Protein AF-X1GS16-F1 (afdb_monomer)

Structure (mmCIF, N/CA/C/O backbone):
data_AF-X1GS16-F1
#
_entry.id   AF-X1GS16-F1
#
loop_
_atom_site.group_PDB
_atom_site.id
_atom_site.type_symbol
_atom_site.label_atom_id
_atom_site.label_alt_id
_atom_site.label_comp_id
_atom_site.label_asym_id
_atom_site.label_entity_id
_atom_site.label_seq_id
_atom_site.pdbx_PDB_ins_code
_atom_site.Cartn_x
_atom_site.Cartn_y
_atom_site.Cartn_z
_atom_site.occupancy
_atom_site.B_iso_or_equiv
_atom_site.auth_seq_id
_atom_site.auth_comp_id
_atom_site.auth_asym_id
_atom_site.auth_atom_id
_atom_site.pdbx_PDB_model_num
ATOM 1 N N . PHE A 1 1 ? -2.258 -7.259 8.624 1.00 50.03 1 PHE A N 1
ATOM 2 C CA . PHE A 1 1 ? -2.148 -7.202 7.157 1.00 50.03 1 PHE A CA 1
ATOM 3 C C . PHE A 1 1 ? -3.309 -7.987 6.543 1.00 50.03 1 PHE A C 1
ATOM 5 O O . PHE A 1 1 ? -3.407 -9.173 6.834 1.00 50.03 1 PHE A O 1
ATOM 12 N N . THR A 1 2 ? -4.233 -7.379 5.788 1.00 57.84 2 THR A N 1
ATOM 13 C CA . THR A 1 2 ? -5.256 -8.174 5.073 1.00 57.84 2 THR A CA 1
ATOM 14 C C . THR A 1 2 ? -4.589 -8.816 3.864 1.00 57.84 2 THR A C 1
ATOM 16 O O . THR A 1 2 ? -3.883 -8.120 3.150 1.00 57.84 2 THR A O 1
ATOM 19 N N . ALA A 1 3 ? -4.787 -10.111 3.606 1.00 60.16 3 ALA A N 1
ATOM 20 C CA . ALA A 1 3 ? -4.149 -10.811 2.478 1.00 60.16 3 ALA A CA 1
ATOM 21 C C . ALA A 1 3 ? -4.221 -10.022 1.145 1.00 60.16 3 ALA A C 1
ATOM 23 O O . ALA A 1 3 ? -3.241 -9.952 0.404 1.00 60.16 3 ALA A O 1
ATOM 24 N N . ALA A 1 4 ? -5.332 -9.311 0.928 1.00 60.69 4 ALA A N 1
ATOM 25 C CA . ALA A 1 4 ? -5.579 -8.459 -0.230 1.00 60.69 4 ALA A CA 1
ATOM 26 C C . ALA A 1 4 ? -4.519 -7.364 -0.479 1.00 60.69 4 ALA A C 1
ATOM 28 O O . ALA A 1 4 ? -4.129 -7.160 -1.625 1.00 60.69 4 ALA A O 1
ATOM 29 N N . GLY A 1 5 ? -4.012 -6.675 0.552 1.00 66.38 5 GLY A N 1
ATOM 30 C CA . GLY A 1 5 ? -3.036 -5.593 0.345 1.00 66.38 5 GLY A CA 1
ATOM 31 C C . GLY A 1 5 ? -1.671 -6.090 -0.151 1.00 66.38 5 GLY A C 1
ATOM 32 O O . GLY A 1 5 ? -0.914 -5.345 -0.765 1.00 66.38 5 GLY A O 1
ATOM 33 N N . PHE A 1 6 ? -1.322 -7.349 0.138 1.00 72.00 6 PHE A N 1
ATOM 34 C CA . PHE A 1 6 ? 0.033 -7.910 -0.055 1.00 72.00 6 PHE A CA 1
ATOM 35 C C . PHE A 1 6 ? 0.071 -8.457 -1.446 1.00 72.00 6 PHE A C 1
ATOM 37 O O . PHE A 1 6 ? 1.002 -8.181 -2.188 1.00 72.00 6 PHE A O 1
ATOM 44 N N . GLU A 1 7 ? -0.999 -9.155 -1.815 1.00 77.00 7 GLU A N 1
ATOM 45 C CA . GLU A 1 7 ? -1.281 -9.480 -3.196 1.00 77.00 7 GLU A CA 1
ATOM 46 C C . GLU A 1 7 ? -1.270 -8.226 -4.070 1.00 77.00 7 GLU A C 1
ATOM 48 O O . GLU A 1 7 ? -0.661 -8.255 -5.136 1.00 77.00 7 GLU A O 1
ATOM 53 N N . GLU A 1 8 ? -1.871 -7.116 -3.632 1.00 78.56 8 GLU A N 1
ATOM 54 C CA . GLU A 1 8 ? -1.856 -5.884 -4.423 1.00 78.56 8 GLU A CA 1
ATOM 55 C C . GLU A 1 8 ? -0.456 -5.263 -4.519 1.00 78.56 8 GLU A C 1
ATOM 57 O O . GLU A 1 8 ? 0.011 -4.987 -5.625 1.00 78.56 8 GLU A O 1
ATOM 62 N N . GLY A 1 9 ? 0.280 -5.157 -3.409 1.00 77.88 9 GLY A N 1
ATOM 63 C CA . GLY A 1 9 ? 1.679 -4.719 -3.430 1.00 77.88 9 GLY A CA 1
ATOM 64 C C . GLY A 1 9 ? 2.569 -5.595 -4.320 1.00 77.88 9 GLY A C 1
ATOM 65 O O . GLY A 1 9 ? 3.370 -5.088 -5.108 1.00 77.88 9 GLY A O 1
ATOM 66 N N . LEU A 1 10 ? 2.379 -6.916 -4.282 1.00 83.12 10 LEU A N 1
ATOM 67 C CA . LEU A 1 10 ? 3.125 -7.877 -5.092 1.00 83.12 10 LEU A CA 1
ATOM 68 C C . LEU A 1 10 ? 2.764 -7.775 -6.582 1.00 83.12 10 LEU A C 1
ATOM 70 O O . LEU A 1 10 ? 3.645 -7.887 -7.443 1.00 83.12 10 LEU A O 1
ATOM 74 N N . LYS A 1 11 ? 1.495 -7.501 -6.913 1.00 85.38 11 LYS A N 1
ATOM 75 C CA . LYS A 1 11 ? 1.067 -7.188 -8.286 1.00 85.38 11 LYS A CA 1
ATOM 76 C C . LYS A 1 11 ? 1.710 -5.896 -8.781 1.00 85.38 11 LYS A C 1
ATOM 78 O O . LYS A 1 11 ? 2.234 -5.888 -9.896 1.00 85.38 11 LYS A O 1
ATOM 83 N N . VAL A 1 12 ? 1.697 -4.824 -7.983 1.00 82.06 12 VAL A N 1
ATOM 84 C CA . VAL A 1 12 ? 2.316 -3.536 -8.346 1.00 82.06 12 VAL A CA 1
ATOM 85 C C . VAL A 1 12 ? 3.817 -3.713 -8.575 1.00 82.06 12 VAL A C 1
ATOM 87 O O . VAL A 1 12 ? 4.314 -3.328 -9.634 1.00 82.06 12 VAL A O 1
ATOM 90 N N . PHE A 1 13 ? 4.517 -4.400 -7.668 1.00 83.19 13 PHE A N 1
ATOM 91 C CA . PHE A 1 13 ? 5.930 -4.756 -7.828 1.00 83.19 13 PHE A CA 1
ATOM 92 C C . PHE A 1 13 ? 6.200 -5.528 -9.122 1.00 83.19 13 PHE A C 1
ATOM 94 O O . PHE A 1 13 ? 7.071 -5.156 -9.910 1.00 83.19 13 PHE A O 1
ATOM 101 N N . THR A 1 14 ? 5.433 -6.592 -9.370 1.00 86.56 14 THR A N 1
ATOM 102 C CA . THR A 1 14 ? 5.606 -7.437 -10.559 1.00 86.56 14 THR A CA 1
ATOM 103 C C . THR A 1 14 ? 5.416 -6.627 -11.842 1.00 86.56 14 THR A C 1
ATOM 105 O O . THR A 1 14 ? 6.160 -6.814 -12.805 1.00 86.56 14 THR A O 1
ATOM 108 N N . ARG A 1 15 ? 4.460 -5.687 -11.853 1.00 86.06 15 ARG A N 1
ATOM 109 C CA . ARG A 1 15 ? 4.217 -4.782 -12.986 1.00 86.06 15 ARG A CA 1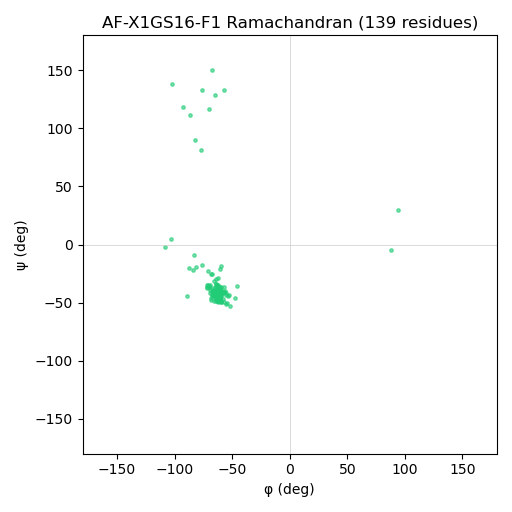
ATOM 110 C C . ARG A 1 15 ? 5.363 -3.790 -13.189 1.00 86.06 15 ARG A C 1
ATOM 112 O O . ARG A 1 15 ? 5.848 -3.688 -14.310 1.00 86.06 15 ARG A O 1
ATOM 119 N N . ILE A 1 16 ? 5.829 -3.122 -12.130 1.00 81.75 16 ILE A N 1
ATOM 120 C CA . ILE A 1 16 ? 6.992 -2.213 -12.172 1.00 81.75 16 ILE A CA 1
ATOM 121 C C . ILE A 1 16 ? 8.215 -2.934 -12.747 1.00 81.75 16 ILE A C 1
ATOM 123 O O . ILE A 1 16 ? 8.840 -2.462 -13.696 1.00 81.75 16 ILE A O 1
ATOM 127 N N . LYS A 1 17 ? 8.522 -4.117 -12.207 1.00 84.12 17 LYS A N 1
ATOM 128 C CA . LYS A 1 17 ? 9.654 -4.932 -12.648 1.00 84.12 17 LYS A CA 1
ATOM 129 C C . LYS A 1 17 ? 9.522 -5.333 -14.115 1.00 84.1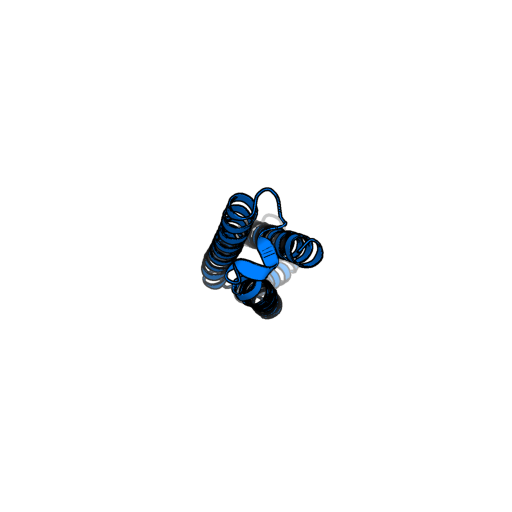2 17 LYS A C 1
ATOM 131 O O . LYS A 1 17 ? 10.498 -5.241 -14.851 1.00 84.12 17 LYS A O 1
ATOM 136 N N . LYS A 1 18 ? 8.328 -5.754 -14.546 1.00 87.88 18 LYS A N 1
ATOM 137 C CA . LYS A 1 18 ? 8.064 -6.143 -15.937 1.00 87.88 18 LYS A CA 1
ATOM 138 C C . LYS A 1 18 ? 8.308 -4.986 -16.908 1.00 87.88 18 LYS A C 1
ATOM 140 O O . LYS A 1 18 ? 8.977 -5.203 -17.913 1.00 87.88 18 LYS A O 1
ATOM 145 N N . GLU A 1 19 ? 7.794 -3.790 -16.615 1.00 84.06 19 GLU A N 1
ATOM 146 C CA . GLU A 1 19 ? 7.994 -2.618 -17.480 1.00 84.06 19 GLU A CA 1
ATOM 147 C C . GLU A 1 19 ? 9.475 -2.230 -17.556 1.00 84.06 19 GLU A C 1
ATOM 149 O O . GLU A 1 19 ? 10.010 -2.065 -18.649 1.00 84.06 19 GLU A O 1
ATOM 154 N N . HIS A 1 20 ? 10.178 -2.204 -16.420 1.00 84.44 20 HIS A N 1
ATOM 155 C CA . HIS A 1 20 ? 11.614 -1.928 -16.404 1.00 84.44 20 HIS A CA 1
ATOM 156 C C . HIS A 1 20 ? 12.427 -2.980 -17.184 1.00 84.44 20 HIS A C 1
ATOM 158 O O . HIS A 1 20 ? 13.316 -2.635 -17.960 1.00 84.44 20 HIS A O 1
ATOM 164 N N . THR A 1 21 ? 12.120 -4.274 -17.028 1.00 85.50 21 THR A N 1
ATOM 165 C CA . THR A 1 21 ? 12.777 -5.349 -17.792 1.00 85.50 21 THR A CA 1
ATOM 166 C C . THR A 1 21 ? 12.514 -5.240 -19.294 1.00 85.50 21 THR A C 1
ATOM 168 O O . THR A 1 21 ? 13.415 -5.543 -20.067 1.00 85.50 21 THR A O 1
ATOM 171 N N . ALA A 1 22 ? 11.321 -4.805 -19.710 1.00 82.88 22 ALA A N 1
ATOM 172 C CA . ALA A 1 22 ? 10.995 -4.600 -21.121 1.00 82.88 22 ALA A CA 1
ATOM 173 C C . ALA A 1 22 ? 11.698 -3.367 -21.716 1.00 82.88 22 ALA A C 1
ATOM 175 O O . ALA A 1 22 ? 12.144 -3.417 -22.857 1.00 82.88 22 ALA A O 1
ATOM 176 N N . LEU A 1 23 ? 11.835 -2.289 -20.937 1.00 80.56 23 LEU A N 1
ATOM 177 C CA . LEU A 1 23 ? 12.537 -1.066 -21.342 1.00 80.56 23 LEU A CA 1
ATOM 178 C C . LEU A 1 23 ? 14.048 -1.252 -21.453 1.00 80.56 23 LEU A C 1
ATOM 180 O O . LEU A 1 23 ? 14.680 -0.668 -22.326 1.00 80.56 23 LEU A O 1
ATOM 184 N N . ARG A 1 24 ? 14.640 -2.062 -20.573 1.00 81.44 24 ARG A N 1
ATOM 185 C CA . ARG A 1 24 ? 16.091 -2.249 -20.498 1.00 81.44 24 ARG A CA 1
ATOM 186 C C . ARG A 1 24 ? 16.765 -2.601 -21.840 1.00 81.44 24 ARG A C 1
ATOM 188 O O . ARG A 1 24 ? 17.694 -1.882 -22.191 1.00 81.44 24 ARG A O 1
ATOM 195 N N . PRO A 1 25 ? 16.339 -3.630 -22.602 1.00 79.38 25 PRO A N 1
ATOM 196 C CA . PRO A 1 25 ? 16.978 -3.960 -23.876 1.00 79.38 25 PRO A CA 1
ATOM 197 C C . PRO A 1 25 ? 16.788 -2.860 -24.925 1.00 79.38 25 PRO A C 1
ATOM 199 O O . PRO A 1 25 ? 17.733 -2.573 -25.651 1.00 79.38 25 PRO A O 1
ATOM 202 N N . MET A 1 26 ? 15.617 -2.205 -24.960 1.00 74.75 26 MET A N 1
ATOM 203 C CA . MET A 1 26 ? 15.371 -1.067 -25.855 1.00 74.75 26 MET A CA 1
ATOM 204 C C . MET A 1 26 ? 16.372 0.041 -25.550 1.00 74.75 26 MET A C 1
ATOM 206 O O . MET A 1 26 ? 17.065 0.490 -26.441 1.00 74.75 26 MET A O 1
ATOM 210 N N . LEU A 1 27 ? 16.546 0.395 -24.275 1.00 72.25 27 LEU A N 1
ATOM 211 C CA . LEU A 1 27 ? 17.491 1.419 -23.841 1.00 72.25 27 LEU A CA 1
ATOM 212 C C . LEU A 1 27 ? 18.962 1.035 -24.033 1.00 72.25 27 LEU A C 1
ATOM 214 O O . LEU A 1 27 ? 19.792 1.936 -24.103 1.00 72.25 27 LEU A O 1
ATOM 218 N N . GLU A 1 28 ? 19.322 -0.246 -24.067 1.00 75.19 28 GLU A N 1
ATOM 219 C CA . GLU A 1 28 ? 20.699 -0.722 -24.265 1.00 75.19 28 GLU A CA 1
ATOM 220 C C . GLU A 1 28 ? 21.085 -0.799 -25.758 1.00 75.19 28 GLU A C 1
ATOM 222 O O . GLU A 1 28 ? 22.274 -0.708 -26.077 1.00 75.19 28 GLU A O 1
ATOM 227 N N . ASN A 1 29 ? 20.110 -0.884 -26.673 1.00 71.00 29 ASN A N 1
ATOM 228 C CA . ASN A 1 29 ? 20.351 -1.042 -28.107 1.00 71.00 29 ASN A CA 1
ATOM 229 C C . ASN A 1 29 ? 20.654 0.298 -28.802 1.00 71.00 29 ASN A C 1
ATOM 231 O O . ASN A 1 29 ? 19.772 1.023 -29.255 1.00 71.00 29 ASN A O 1
ATOM 235 N N . ARG A 1 30 ? 21.940 0.655 -28.849 1.00 59.75 30 ARG A N 1
ATOM 236 C CA . ARG A 1 30 ? 22.407 1.987 -29.265 1.00 59.75 30 ARG A CA 1
ATOM 237 C C . ARG A 1 30 ? 22.091 2.322 -30.730 1.00 59.75 30 ARG A C 1
ATOM 239 O O . ARG A 1 30 ? 21.792 3.476 -31.002 1.00 59.75 30 ARG A O 1
ATOM 246 N N . GLU A 1 31 ? 22.116 1.336 -31.627 1.00 63.03 31 GLU A N 1
ATOM 247 C CA . GLU A 1 31 ? 21.924 1.530 -33.076 1.00 63.03 31 GLU A CA 1
ATOM 24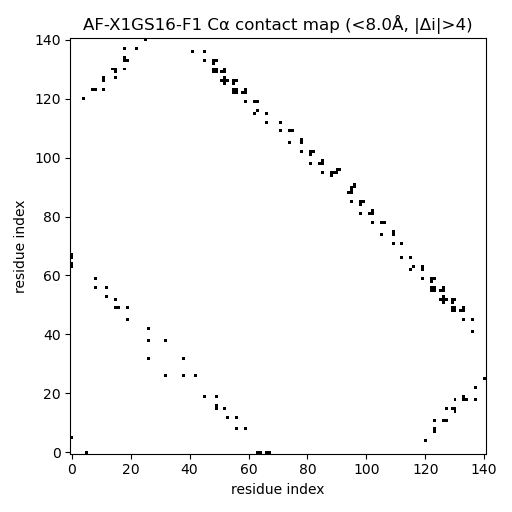8 C C . GLU A 1 31 ? 20.477 1.894 -33.459 1.00 63.03 31 GLU A C 1
ATOM 250 O O . GLU A 1 31 ? 20.272 2.714 -34.348 1.00 63.03 31 GLU A O 1
ATOM 255 N N . GLU A 1 32 ? 19.462 1.358 -32.769 1.00 56.69 32 GLU A N 1
ATOM 256 C CA . GLU A 1 32 ? 18.042 1.678 -33.038 1.00 56.69 32 GLU A CA 1
ATOM 257 C C . GLU A 1 32 ? 17.625 3.059 -32.497 1.00 56.69 32 GLU A C 1
ATOM 259 O O . GLU A 1 32 ? 16.619 3.622 -32.919 1.00 56.69 32 GLU A O 1
ATOM 264 N N . LEU A 1 33 ? 18.412 3.626 -31.578 1.00 56.75 33 LEU A N 1
ATOM 265 C CA . LEU A 1 33 ? 18.089 4.841 -30.825 1.00 56.75 33 LEU A CA 1
ATOM 266 C C . LEU A 1 33 ? 18.910 6.070 -31.230 1.00 56.75 33 LEU A C 1
ATOM 268 O O . LEU A 1 33 ? 18.689 7.153 -30.685 1.00 56.75 33 LEU A O 1
ATOM 272 N N . GLU A 1 34 ? 19.844 5.937 -32.175 1.00 56.38 34 GLU A N 1
ATOM 273 C CA . GLU A 1 34 ? 20.681 7.046 -32.662 1.00 56.38 34 GLU A CA 1
ATOM 274 C C . GLU A 1 34 ? 19.865 8.202 -33.272 1.00 56.38 34 GLU A C 1
ATOM 276 O O . GLU A 1 34 ? 20.346 9.334 -33.326 1.00 56.38 34 GLU A O 1
ATOM 281 N N . SER A 1 35 ? 18.604 7.964 -33.654 1.00 58.84 35 SER A N 1
ATOM 282 C CA . SER A 1 35 ? 17.670 8.998 -34.115 1.00 58.84 35 SER A CA 1
ATOM 283 C C . SER A 1 35 ? 16.940 9.755 -32.994 1.00 58.84 35 SER A C 1
ATOM 285 O O . SER A 1 35 ? 16.255 10.738 -33.282 1.00 58.84 35 SER A O 1
ATOM 287 N N . MET A 1 36 ? 17.045 9.331 -31.728 1.00 64.88 36 MET A N 1
ATOM 288 C CA . MET A 1 36 ? 16.317 9.949 -30.615 1.00 64.88 36 MET A CA 1
ATOM 289 C C . MET A 1 36 ? 17.127 11.042 -29.914 1.00 64.88 36 MET A C 1
ATOM 291 O O . MET A 1 36 ? 18.154 10.803 -29.275 1.00 64.88 36 MET A O 1
ATOM 295 N N . VAL A 1 37 ? 16.603 12.269 -29.946 1.00 59.94 37 VAL A N 1
ATOM 296 C CA . VAL A 1 37 ? 17.123 13.380 -29.143 1.00 59.94 37 VAL A CA 1
ATOM 297 C C . VAL A 1 37 ? 16.790 13.106 -27.668 1.00 59.94 37 VAL A C 1
ATOM 299 O O . VAL A 1 37 ? 15.620 13.103 -27.296 1.00 59.94 37 VAL A O 1
ATOM 302 N N . ASN A 1 38 ? 17.820 12.942 -26.825 1.00 70.81 38 ASN A N 1
ATOM 303 C CA . ASN A 1 38 ? 17.774 12.760 -25.356 1.00 70.81 38 ASN A CA 1
ATOM 304 C C . ASN A 1 38 ? 17.761 11.323 -24.787 1.00 70.81 38 ASN A C 1
ATOM 306 O O . ASN A 1 38 ? 17.268 11.127 -23.674 1.00 70.81 38 ASN A O 1
ATOM 310 N N . LEU A 1 39 ? 18.368 10.335 -25.455 1.00 73.75 39 LEU A N 1
ATOM 311 C CA . LEU A 1 39 ? 18.467 8.959 -24.934 1.00 73.75 39 LEU A CA 1
ATOM 312 C C . LEU A 1 39 ? 18.946 8.866 -23.468 1.00 73.75 39 LEU A C 1
ATOM 314 O O . LEU A 1 39 ? 18.354 8.153 -22.656 1.00 73.75 39 LEU A O 1
ATOM 318 N N . ASP A 1 40 ? 19.994 9.607 -23.105 1.00 76.94 40 ASP A N 1
ATOM 319 C CA . ASP A 1 40 ? 20.538 9.582 -21.741 1.00 76.94 40 ASP A CA 1
ATOM 320 C C . ASP A 1 40 ? 19.542 10.114 -20.702 1.00 76.94 40 ASP A C 1
ATOM 322 O O . ASP A 1 40 ? 19.462 9.587 -19.591 1.00 76.94 40 ASP A O 1
ATOM 326 N N . ARG A 1 41 ? 18.713 11.097 -21.076 1.00 78.25 41 ARG A N 1
ATOM 327 C CA . ARG A 1 41 ? 17.635 11.606 -20.219 1.00 78.25 41 ARG A CA 1
ATOM 328 C C . ARG A 1 41 ? 16.551 10.549 -20.013 1.00 78.25 41 ARG A C 1
ATOM 330 O O . ARG A 1 41 ? 16.066 10.404 -18.895 1.00 78.25 41 ARG A O 1
ATOM 337 N N . ILE A 1 42 ? 16.195 9.796 -21.055 1.00 80.31 42 ILE A N 1
ATOM 338 C CA . ILE A 1 42 ? 15.194 8.720 -20.975 1.00 80.31 42 ILE A CA 1
ATOM 339 C C . ILE A 1 42 ? 15.701 7.577 -20.083 1.00 80.31 42 ILE A C 1
ATOM 341 O O . ILE A 1 42 ? 14.962 7.083 -19.227 1.00 80.31 42 ILE A O 1
ATOM 345 N N . ARG A 1 43 ? 16.980 7.199 -20.213 1.00 80.19 43 ARG A N 1
ATOM 346 C CA . ARG A 1 43 ? 17.627 6.208 -19.335 1.00 80.19 43 ARG A CA 1
ATOM 347 C C . ARG A 1 43 ? 17.612 6.646 -17.873 1.00 80.19 43 ARG A C 1
AT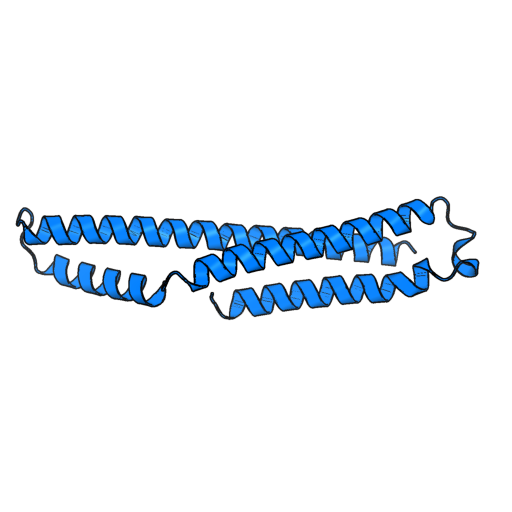OM 349 O O . ARG A 1 43 ? 17.213 5.870 -17.005 1.00 80.19 43 ARG A O 1
ATOM 356 N N . GLN A 1 44 ? 18.010 7.890 -17.603 1.00 83.44 44 GLN A N 1
ATOM 357 C CA . GLN A 1 44 ? 17.995 8.454 -16.251 1.00 83.44 44 GLN A CA 1
ATOM 358 C C . GLN A 1 44 ? 16.579 8.495 -15.669 1.00 83.44 44 GLN A C 1
ATOM 360 O O . GLN A 1 44 ? 16.376 8.084 -14.527 1.00 83.44 44 GLN A O 1
ATOM 365 N N . LEU A 1 45 ? 15.595 8.937 -16.457 1.00 83.38 45 LEU A N 1
ATOM 366 C CA . LEU A 1 45 ? 14.201 9.016 -16.030 1.00 83.38 45 LEU A CA 1
ATOM 367 C C . LEU A 1 45 ? 13.634 7.629 -15.704 1.00 83.38 45 LEU A C 1
ATOM 369 O O . LEU A 1 45 ? 13.058 7.444 -14.636 1.00 83.38 45 LEU A O 1
ATOM 373 N N . THR A 1 46 ? 13.864 6.642 -16.573 1.00 83.81 46 THR A N 1
ATOM 374 C CA . THR A 1 46 ? 13.414 5.256 -16.368 1.00 83.81 46 THR A CA 1
ATOM 375 C C . THR A 1 46 ? 14.026 4.645 -15.107 1.00 83.81 46 THR A C 1
ATOM 377 O O . THR A 1 46 ? 13.312 4.068 -14.286 1.00 83.81 46 THR A O 1
ATOM 380 N N . GLY A 1 47 ? 15.340 4.807 -14.914 1.00 84.38 47 GLY A N 1
ATOM 381 C CA . GLY A 1 47 ? 16.025 4.327 -13.712 1.00 84.38 47 GLY A CA 1
ATOM 382 C C . GLY A 1 47 ? 15.515 5.004 -12.436 1.00 84.38 47 GLY A C 1
ATOM 383 O O . GLY A 1 47 ? 15.279 4.331 -11.434 1.00 84.38 47 GLY A O 1
ATOM 384 N N . SER A 1 48 ? 15.279 6.319 -12.488 1.00 87.06 48 SER A N 1
ATOM 385 C CA . SER A 1 48 ? 14.719 7.090 -11.373 1.00 87.06 48 SER A CA 1
ATOM 386 C C . SER A 1 48 ? 13.312 6.613 -10.998 1.00 87.06 48 SER A C 1
ATOM 388 O O . SER A 1 48 ? 13.057 6.320 -9.832 1.00 87.06 48 SER A O 1
ATOM 390 N N . LEU A 1 49 ? 12.421 6.446 -11.983 1.00 84.19 49 LEU A N 1
ATOM 391 C CA . LEU A 1 49 ? 11.051 5.960 -11.770 1.00 84.19 49 LEU A CA 1
ATOM 392 C C . LEU A 1 49 ? 11.025 4.547 -11.181 1.00 84.19 49 LEU A C 1
ATOM 394 O O . LEU A 1 49 ? 10.227 4.261 -10.288 1.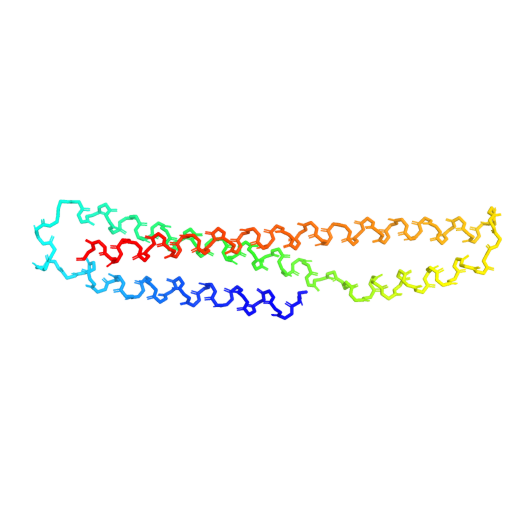00 84.19 49 LEU A O 1
ATOM 398 N N . TYR A 1 50 ? 11.916 3.669 -11.644 1.00 83.94 50 TYR A N 1
ATOM 399 C CA . TYR A 1 50 ? 12.047 2.323 -11.096 1.00 83.94 50 TYR A CA 1
ATOM 400 C C . TYR A 1 50 ? 12.493 2.345 -9.628 1.00 83.94 50 TYR A C 1
ATOM 402 O O . TYR A 1 50 ? 11.857 1.715 -8.782 1.00 83.94 50 TYR A O 1
ATOM 410 N N . MET A 1 51 ? 13.542 3.108 -9.302 1.00 89.06 51 MET A N 1
ATOM 411 C CA . MET A 1 51 ? 14.030 3.240 -7.925 1.00 89.06 51 MET A CA 1
ATOM 412 C C . MET A 1 51 ? 12.994 3.891 -7.003 1.00 89.06 51 MET A C 1
ATOM 414 O O . MET A 1 51 ? 12.810 3.432 -5.876 1.00 89.06 51 MET A O 1
ATOM 418 N N . GLN A 1 52 ? 12.280 4.911 -7.482 1.00 88.69 52 GLN A N 1
ATOM 419 C CA . GLN A 1 52 ? 11.192 5.551 -6.745 1.00 88.69 52 GLN A CA 1
ATOM 420 C C . GLN A 1 52 ? 10.058 4.561 -6.456 1.00 88.69 52 GLN A C 1
ATOM 422 O O . GLN A 1 52 ? 9.635 4.437 -5.307 1.00 88.69 52 GLN A O 1
ATOM 427 N N . GLY A 1 53 ? 9.616 3.801 -7.463 1.00 83.38 53 GLY A N 1
ATOM 428 C CA . GLY A 1 53 ? 8.589 2.772 -7.295 1.00 83.38 53 GLY A CA 1
ATOM 429 C C . GLY A 1 53 ? 8.990 1.690 -6.285 1.00 83.38 53 GLY A C 1
ATOM 430 O O . GLY A 1 53 ? 8.180 1.301 -5.444 1.00 83.38 53 GLY A O 1
ATOM 431 N N . LEU A 1 54 ? 10.251 1.241 -6.303 1.00 88.12 54 LEU A N 1
ATOM 432 C CA . LEU A 1 54 ? 10.778 0.307 -5.298 1.00 88.12 54 LEU A CA 1
ATOM 433 C C . LEU A 1 54 ? 10.820 0.917 -3.891 1.00 88.12 54 LEU A C 1
ATOM 435 O O . LEU A 1 54 ? 10.475 0.243 -2.918 1.00 88.12 54 LEU A O 1
ATOM 439 N N . GLY A 1 55 ? 11.223 2.183 -3.776 1.00 87.06 55 GLY A N 1
ATOM 440 C CA . GLY A 1 55 ? 11.239 2.908 -2.507 1.00 87.06 55 GLY A CA 1
ATOM 441 C C . GLY A 1 55 ? 9.848 3.014 -1.884 1.00 87.06 55 GLY A C 1
ATOM 442 O O . GLY A 1 55 ? 9.684 2.718 -0.702 1.00 87.06 55 GLY A O 1
ATOM 443 N N . LEU A 1 56 ? 8.836 3.351 -2.685 1.00 88.69 56 LEU A N 1
ATOM 444 C CA . LEU A 1 56 ? 7.435 3.400 -2.254 1.00 88.69 56 LEU A CA 1
ATOM 445 C C . LEU A 1 56 ? 6.933 2.021 -1.808 1.00 88.69 56 LEU A C 1
ATOM 447 O O . LEU A 1 56 ? 6.356 1.888 -0.733 1.00 88.69 56 LEU A O 1
ATOM 451 N N . LEU A 1 57 ? 7.223 0.963 -2.568 1.00 87.44 57 LEU A N 1
ATOM 452 C CA . LEU A 1 57 ? 6.847 -0.403 -2.182 1.00 87.44 57 LEU A CA 1
ATOM 453 C C . LEU A 1 57 ? 7.510 -0.862 -0.878 1.00 87.44 57 LEU A C 1
ATOM 455 O O . LEU A 1 57 ? 6.892 -1.581 -0.095 1.00 87.44 57 LEU A O 1
ATOM 459 N N . THR A 1 58 ? 8.745 -0.427 -0.630 1.00 87.75 58 THR A N 1
ATOM 460 C CA . THR A 1 58 ? 9.456 -0.715 0.622 1.00 87.75 58 THR A CA 1
ATOM 461 C C . THR A 1 58 ? 8.786 0.005 1.794 1.00 87.75 58 THR A C 1
ATOM 463 O O . THR A 1 58 ? 8.492 -0.622 2.805 1.00 87.75 58 THR A O 1
ATOM 466 N N . GLN A 1 59 ? 8.423 1.281 1.628 1.00 87.81 59 GLN A N 1
ATOM 467 C CA . GLN A 1 59 ? 7.667 2.030 2.640 1.00 87.81 59 GLN A CA 1
ATOM 468 C C . GLN A 1 59 ? 6.298 1.400 2.932 1.00 87.81 59 GLN A C 1
ATOM 470 O O . GLN A 1 59 ? 5.911 1.268 4.094 1.00 87.81 59 GLN A O 1
ATOM 475 N N . ALA A 1 60 ? 5.574 0.968 1.894 1.00 86.00 60 ALA A N 1
ATOM 476 C CA . ALA A 1 60 ? 4.310 0.257 2.057 1.00 86.00 60 ALA A CA 1
ATOM 477 C C . ALA A 1 60 ? 4.501 -1.042 2.855 1.00 86.00 60 ALA A C 1
ATOM 479 O O . ALA A 1 60 ? 3.697 -1.338 3.742 1.00 86.00 60 ALA A O 1
ATOM 480 N N . LEU A 1 61 ? 5.576 -1.793 2.587 1.00 84.06 61 LEU A N 1
ATOM 481 C CA . LEU A 1 61 ? 5.926 -3.005 3.328 1.00 84.06 61 LEU A CA 1
ATOM 482 C C . LEU A 1 61 ? 6.259 -2.710 4.799 1.00 84.06 61 LEU A C 1
ATOM 484 O O . LEU A 1 61 ? 5.770 -3.421 5.675 1.00 84.06 61 LEU A O 1
ATOM 488 N N . ASP A 1 62 ? 7.015 -1.653 5.087 1.00 85.00 62 ASP A N 1
ATOM 489 C CA . ASP A 1 62 ? 7.380 -1.274 6.457 1.00 85.00 62 ASP A CA 1
ATOM 490 C C . ASP A 1 62 ? 6.147 -0.876 7.283 1.00 85.00 62 ASP A C 1
ATOM 492 O O . ASP A 1 62 ? 5.942 -1.361 8.400 1.00 85.00 62 ASP A O 1
ATOM 496 N N . ILE A 1 63 ? 5.261 -0.039 6.727 1.00 82.31 63 ILE A N 1
ATOM 497 C CA . ILE A 1 63 ? 3.987 0.330 7.376 1.00 82.31 63 ILE A CA 1
ATOM 498 C C . ILE A 1 63 ? 3.143 -0.923 7.634 1.00 82.31 63 ILE A C 1
ATOM 500 O O . ILE A 1 63 ? 2.549 -1.091 8.702 1.00 82.31 63 ILE A O 1
ATOM 504 N N . SER A 1 64 ? 3.144 -1.835 6.672 1.00 77.12 64 SER A N 1
ATOM 505 C CA . SER A 1 64 ? 2.409 -3.091 6.711 1.00 77.12 64 SER A CA 1
ATOM 506 C C . SER A 1 64 ? 2.915 -4.070 7.768 1.00 77.12 64 SER A C 1
ATOM 508 O O . SER A 1 64 ? 2.106 -4.705 8.449 1.00 77.12 64 SER A O 1
ATOM 510 N N . GLN A 1 65 ? 4.232 -4.176 7.951 1.00 78.19 65 GLN A N 1
ATOM 511 C CA . GLN A 1 65 ? 4.842 -4.970 9.018 1.00 78.19 65 GLN A CA 1
ATOM 512 C C . GLN A 1 65 ? 4.531 -4.375 10.396 1.00 78.19 65 GLN A C 1
ATOM 514 O O . GLN A 1 65 ? 4.116 -5.104 11.298 1.00 78.19 65 GLN A O 1
ATOM 519 N N . ASN A 1 66 ? 4.615 -3.047 10.529 1.00 76.06 66 ASN A N 1
ATOM 520 C CA . ASN A 1 66 ? 4.231 -2.334 11.750 1.00 76.06 66 ASN A CA 1
ATOM 521 C C . ASN A 1 66 ? 2.748 -2.548 12.105 1.00 76.06 66 ASN A C 1
ATOM 523 O O . ASN A 1 66 ? 2.391 -2.681 13.275 1.00 76.06 66 ASN A O 1
ATOM 527 N N . LEU A 1 67 ? 1.870 -2.618 11.100 1.00 73.31 67 LEU A N 1
ATOM 528 C CA . LEU A 1 67 ? 0.461 -2.970 11.284 1.00 73.31 67 LEU A CA 1
ATOM 529 C C . LEU A 1 67 ? 0.254 -4.448 11.627 1.00 73.31 67 LEU A C 1
ATOM 531 O O . LEU A 1 67 ? -0.633 -4.762 12.409 1.00 73.31 67 LEU A O 1
ATOM 535 N N . GLY A 1 68 ? 1.046 -5.361 11.056 1.00 66.06 68 GLY A N 1
ATOM 536 C CA . GLY A 1 68 ? 0.980 -6.798 11.342 1.00 66.06 68 GLY A CA 1
ATOM 537 C C . GLY A 1 68 ? 1.296 -7.154 12.797 1.00 66.06 68 GLY A C 1
ATOM 538 O O . GLY A 1 68 ? 0.740 -8.118 13.314 1.00 66.06 68 GLY A O 1
ATOM 539 N N . GLN A 1 69 ? 2.122 -6.351 13.472 1.00 67.25 69 GLN A N 1
ATOM 540 C CA . GLN A 1 69 ? 2.378 -6.477 14.913 1.00 67.25 69 GLN A CA 1
ATOM 541 C C . GLN A 1 69 ? 1.174 -6.064 15.774 1.00 67.25 69 GLN A C 1
ATOM 543 O O . GLN A 1 69 ? 1.044 -6.504 16.914 1.00 67.25 69 GLN A O 1
ATOM 548 N N . THR A 1 70 ? 0.275 -5.237 15.236 1.00 67.38 70 THR A N 1
ATOM 549 C CA . THR A 1 70 ? -0.965 -4.851 15.915 1.00 67.38 70 THR A CA 1
ATOM 550 C C . THR A 1 70 ? -2.033 -5.897 15.596 1.00 67.38 70 THR A C 1
ATOM 552 O O . THR A 1 70 ? -2.469 -6.014 14.452 1.00 67.38 70 THR A O 1
ATOM 555 N N . ASN A 1 71 ? -2.464 -6.689 16.582 1.00 73.44 71 ASN A N 1
ATOM 556 C CA . ASN A 1 71 ? -3.454 -7.745 16.355 1.00 73.44 71 ASN A CA 1
ATOM 557 C C . ASN A 1 71 ? -4.874 -7.159 16.237 1.00 73.44 71 ASN A C 1
ATOM 559 O O . ASN A 1 71 ? -5.643 -7.134 17.196 1.00 73.44 71 ASN A O 1
ATOM 563 N N . ILE A 1 72 ? -5.195 -6.647 15.044 1.00 77.69 72 ILE A N 1
ATOM 564 C CA . ILE A 1 72 ? -6.467 -5.980 14.724 1.00 77.69 72 ILE A CA 1
ATOM 565 C C . ILE A 1 72 ? -7.655 -6.889 15.041 1.00 77.69 72 ILE A C 1
ATOM 567 O O . ILE A 1 72 ? -8.605 -6.436 15.662 1.00 77.69 72 ILE A O 1
ATOM 571 N N . SER A 1 73 ? -7.577 -8.175 14.691 1.00 79.62 73 SER A N 1
ATOM 572 C CA . SER A 1 73 ? -8.647 -9.139 14.968 1.00 79.62 73 SER A CA 1
ATOM 573 C C . SER A 1 73 ? -8.918 -9.290 16.463 1.00 79.62 73 SER A C 1
ATOM 575 O O . SER A 1 73 ? -10.071 -9.382 16.873 1.00 79.62 73 SER A O 1
ATOM 577 N N . THR A 1 74 ? -7.870 -9.272 17.292 1.00 83.50 74 THR A N 1
ATOM 578 C CA . THR A 1 74 ? -8.027 -9.284 18.751 1.00 83.50 74 THR A CA 1
ATOM 579 C C . THR A 1 74 ? -8.624 -7.979 19.266 1.00 83.50 74 THR A C 1
ATOM 581 O O . THR A 1 74 ? -9.522 -8.030 20.098 1.00 83.50 74 THR A O 1
ATOM 584 N N . LEU A 1 75 ? -8.192 -6.826 18.745 1.00 85.25 75 LEU A N 1
ATOM 585 C CA . LEU A 1 75 ? -8.770 -5.520 19.090 1.00 85.25 75 LEU A CA 1
ATOM 586 C C . LEU A 1 75 ? -10.256 -5.427 18.711 1.00 85.25 75 LEU A C 1
ATOM 588 O O . LEU A 1 75 ? -11.057 -4.914 19.488 1.00 85.25 75 LEU A O 1
ATOM 592 N N . GLU A 1 76 ? -10.643 -5.926 17.538 1.00 86.12 76 GLU A N 1
ATOM 593 C CA . GLU A 1 76 ? -12.036 -5.953 17.078 1.00 86.12 76 GLU A CA 1
ATOM 594 C C . GLU A 1 76 ? -12.895 -6.884 17.939 1.00 86.12 76 GLU A C 1
ATOM 596 O O . GLU A 1 76 ? -13.987 -6.493 18.353 1.00 86.12 76 GLU A O 1
ATOM 601 N N . LEU A 1 77 ? -12.385 -8.078 18.263 1.00 88.94 77 LEU A N 1
ATOM 602 C CA . LEU A 1 77 ? -13.066 -9.020 19.149 1.00 88.94 77 LEU A CA 1
ATOM 603 C C . LEU A 1 77 ? -13.249 -8.431 20.553 1.00 88.94 77 LEU A C 1
ATOM 605 O O . LEU A 1 77 ? -14.366 -8.416 21.061 1.00 88.94 77 LEU A O 1
ATOM 609 N N . GLU A 1 78 ? -12.187 -7.879 21.146 1.00 89.50 78 GLU A N 1
ATOM 610 C CA . GLU A 1 78 ? -12.244 -7.245 22.468 1.00 89.50 78 GLU A CA 1
ATOM 611 C C . GL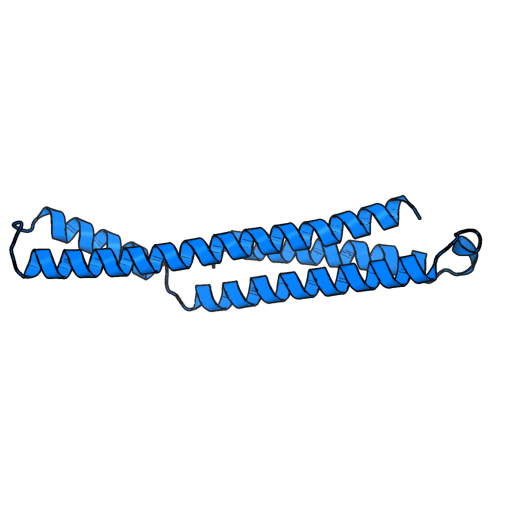U A 1 78 ? -13.227 -6.068 22.475 1.00 89.50 78 GLU A C 1
ATOM 613 O O . GLU A 1 78 ? -14.000 -5.909 23.416 1.00 89.50 78 GLU A O 1
ATOM 618 N N . THR A 1 79 ? -13.250 -5.260 21.412 1.00 90.38 79 THR A N 1
ATOM 619 C CA . THR A 1 79 ? -14.203 -4.146 21.286 1.00 90.38 79 THR A CA 1
ATOM 620 C C . THR A 1 79 ? -15.642 -4.646 21.265 1.00 90.38 79 THR A C 1
ATOM 622 O O . THR A 1 79 ? -16.485 -4.091 21.967 1.00 90.38 79 THR A O 1
ATOM 625 N N . LYS A 1 80 ? -15.921 -5.714 20.511 1.00 91.44 80 LYS A N 1
ATOM 626 C CA . LYS A 1 80 ? -17.254 -6.315 20.449 1.00 91.44 80 LYS A CA 1
ATOM 627 C C . LYS A 1 80 ? -17.683 -6.876 21.808 1.00 91.44 80 LYS A C 1
ATOM 629 O O . LYS A 1 80 ? -18.774 -6.573 22.278 1.00 91.44 80 LYS A O 1
ATOM 634 N N . GLU A 1 81 ? -16.807 -7.625 22.473 1.00 91.69 81 GLU A N 1
ATOM 635 C CA . GLU A 1 81 ? -17.081 -8.174 23.807 1.00 91.69 81 GLU A CA 1
ATOM 636 C C . GLU A 1 81 ? -17.319 -7.076 24.854 1.00 91.69 81 GLU A C 1
ATOM 638 O O . GLU A 1 81 ? -18.155 -7.228 25.745 1.00 91.69 81 GLU A O 1
ATOM 643 N N . LEU A 1 82 ? -16.580 -5.965 24.779 1.00 90.50 82 LEU A N 1
ATOM 644 C CA . LEU A 1 82 ? -16.766 -4.823 25.674 1.00 90.50 82 LEU A CA 1
ATOM 645 C C . LEU A 1 82 ? -18.081 -4.083 25.395 1.00 90.50 82 LEU A C 1
ATOM 647 O O . LEU A 1 82 ? -18.721 -3.644 26.346 1.00 90.50 82 LEU A O 1
ATOM 651 N N . GLN A 1 83 ? -18.506 -3.976 24.131 1.00 90.56 83 GLN A N 1
ATOM 652 C CA . GLN A 1 83 ? -19.809 -3.407 23.765 1.00 90.56 83 GLN A CA 1
ATOM 653 C C . GLN A 1 83 ? -20.962 -4.245 24.326 1.00 90.56 83 GLN A C 1
ATOM 655 O O . GLN A 1 83 ? -21.829 -3.698 25.001 1.00 90.56 83 GLN A O 1
ATOM 660 N N . GLU A 1 84 ? -20.921 -5.568 24.145 1.00 90.31 84 GLU A N 1
ATOM 661 C CA . GLU A 1 84 ? -21.924 -6.492 24.700 1.00 90.31 84 GLU A CA 1
ATOM 662 C C . GLU A 1 84 ? -21.967 -6.426 26.237 1.00 90.31 84 GLU A C 1
ATOM 664 O O . GLU A 1 84 ? -23.036 -6.433 26.847 1.00 90.31 84 GLU A O 1
ATOM 669 N N . LYS A 1 85 ? -20.804 -6.296 26.891 1.00 86.56 85 LYS A N 1
ATOM 670 C CA . LYS A 1 85 ? -20.735 -6.101 28.348 1.00 86.56 85 LYS A CA 1
ATOM 671 C C . LYS A 1 85 ? -21.324 -4.766 28.793 1.00 86.56 85 LYS A C 1
ATOM 673 O O . LYS A 1 85 ? -21.837 -4.704 29.905 1.00 86.56 85 LYS A O 1
ATOM 678 N N . LEU A 1 86 ? -21.244 -3.717 27.975 1.00 88.00 86 LEU A N 1
ATOM 679 C CA . LEU A 1 86 ? -21.783 -2.398 28.303 1.00 88.00 86 LEU A CA 1
ATOM 680 C C . LEU A 1 86 ? -23.320 -2.385 28.265 1.00 88.00 86 LEU A C 1
ATOM 682 O O . LEU A 1 86 ? -23.934 -1.734 29.105 1.00 88.00 86 LEU A O 1
ATOM 686 N N . GLU A 1 87 ? -23.939 -3.141 27.349 1.00 82.94 87 GLU A N 1
ATOM 687 C CA . GLU A 1 87 ? -25.404 -3.204 27.179 1.00 82.94 87 GLU A CA 1
ATOM 688 C C . GLU A 1 87 ? -26.154 -3.697 28.431 1.00 82.94 87 GLU A C 1
ATOM 690 O O . GLU A 1 87 ? -27.335 -3.397 28.602 1.00 82.94 87 GLU A O 1
ATOM 695 N N . GLY A 1 88 ? -25.472 -4.409 29.334 1.00 79.00 88 GLY A N 1
ATOM 696 C CA . GLY A 1 88 ? -26.027 -4.893 30.602 1.00 79.00 88 GLY A CA 1
ATOM 697 C C . GLY A 1 88 ? -25.611 -4.107 31.850 1.00 79.00 88 GLY A C 1
ATOM 698 O O . GLY A 1 88 ? -25.922 -4.548 32.955 1.00 79.00 88 GLY A O 1
ATOM 699 N N . GLN A 1 89 ? -24.870 -3.000 31.717 1.00 83.75 89 GLN A N 1
ATOM 700 C CA . GLN A 1 89 ? -24.339 -2.245 32.860 1.00 83.75 89 GLN A CA 1
ATOM 701 C C . GLN A 1 89 ? -25.142 -0.979 33.146 1.00 83.75 89 GLN A C 1
ATOM 703 O O . GLN A 1 89 ? -25.486 -0.219 32.244 1.00 83.75 89 GLN A O 1
ATOM 708 N N . GLU A 1 90 ? -25.378 -0.706 34.431 1.00 84.00 90 GLU A N 1
ATOM 709 C CA . GLU A 1 90 ? -25.976 0.557 34.857 1.00 84.00 90 GLU A CA 1
ATOM 710 C C . GLU A 1 90 ? -25.041 1.728 34.537 1.00 84.00 90 GLU A C 1
ATOM 712 O O . GLU A 1 90 ? -23.855 1.733 34.907 1.00 84.00 90 GLU A O 1
ATOM 717 N N . GLN A 1 91 ? -25.596 2.742 33.870 1.00 81.94 91 GLN A N 1
ATOM 718 C CA . GLN A 1 91 ? -24.906 4.000 33.619 1.00 81.94 91 GLN A CA 1
ATOM 719 C C . GLN A 1 91 ? -24.466 4.639 34.939 1.00 81.94 91 GLN A C 1
ATOM 721 O O . GLN A 1 91 ? -25.237 4.748 35.889 1.00 81.94 91 GLN A O 1
ATOM 726 N N . GLY A 1 92 ? -23.209 5.079 34.987 1.00 75.75 92 GLY A N 1
ATOM 727 C CA . GLY A 1 92 ? -22.620 5.708 36.172 1.00 75.75 92 GLY A CA 1
ATOM 728 C C . GLY A 1 92 ? -21.994 4.734 37.173 1.00 75.75 92 GLY A C 1
ATOM 729 O O . GLY A 1 92 ? -21.344 5.185 38.116 1.00 75.75 92 GLY A O 1
ATOM 730 N N . SER A 1 93 ? -22.106 3.417 36.963 1.00 87.62 93 SER A N 1
ATOM 731 C CA . SER A 1 93 ? -21.324 2.449 37.738 1.00 87.62 93 SER A CA 1
ATOM 732 C C . SER A 1 93 ? -19.826 2.559 37.416 1.00 87.62 93 SER A C 1
ATOM 734 O O . SER A 1 93 ? -19.427 2.892 36.297 1.00 87.62 93 SER A O 1
ATOM 736 N N . ALA A 1 94 ? -18.967 2.238 38.390 1.00 86.00 94 ALA A N 1
ATOM 737 C CA . ALA A 1 94 ? -17.516 2.223 38.180 1.00 86.00 94 ALA A CA 1
ATOM 738 C C . ALA A 1 94 ? -17.114 1.278 37.032 1.00 86.00 94 ALA A C 1
ATOM 740 O O . ALA A 1 94 ? -16.231 1.597 36.237 1.00 86.00 94 ALA A O 1
ATOM 741 N N . LEU A 1 95 ? -17.813 0.145 36.910 1.00 86.50 95 LEU A N 1
ATOM 742 C CA . LEU A 1 95 ? -17.598 -0.828 35.846 1.00 86.50 95 LEU A CA 1
ATOM 743 C C . LEU A 1 95 ? -17.999 -0.272 34.470 1.00 86.50 95 LEU A C 1
ATOM 745 O O . LEU A 1 95 ? -17.239 -0.429 33.517 1.00 86.50 95 LEU A O 1
ATOM 749 N N . HIS A 1 96 ? -19.128 0.439 34.370 1.00 90.19 96 HIS A N 1
ATOM 750 C CA . HIS A 1 96 ? -19.530 1.128 33.141 1.00 90.19 96 HIS A CA 1
ATOM 751 C C . HIS A 1 96 ? -18.470 2.142 32.691 1.00 90.19 96 HIS A C 1
ATOM 753 O O . HIS A 1 96 ? -18.083 2.155 31.521 1.00 90.19 96 HIS A O 1
ATOM 759 N N . SER A 1 97 ? -17.958 2.968 33.609 1.00 88.06 97 SER A N 1
ATOM 760 C CA . SER A 1 97 ? -16.913 3.954 33.297 1.00 88.06 97 SER A CA 1
ATOM 761 C C . SER A 1 97 ? -15.622 3.293 32.804 1.00 88.06 97 SER A C 1
ATOM 763 O O . SER A 1 97 ? -15.077 3.714 31.786 1.00 88.06 97 SER A O 1
ATOM 765 N N . MET A 1 98 ? -15.175 2.210 33.451 1.00 89.75 98 MET A N 1
ATOM 766 C CA . MET A 1 98 ? -13.984 1.463 33.023 1.00 89.75 98 MET A CA 1
ATOM 767 C C . MET A 1 98 ? -14.148 0.826 31.636 1.00 89.75 98 MET A C 1
ATOM 769 O O . MET A 1 98 ? -13.224 0.863 30.823 1.00 89.75 98 MET A O 1
ATOM 773 N N . ILE A 1 99 ? -15.310 0.227 31.351 1.00 89.62 99 ILE A N 1
ATOM 774 C CA . ILE A 1 99 ? -15.588 -0.369 30.035 1.00 89.62 99 ILE A CA 1
ATOM 775 C C . ILE A 1 99 ? -15.636 0.728 28.965 1.00 89.62 99 ILE A C 1
ATOM 777 O O . ILE A 1 99 ? -15.060 0.550 27.893 1.00 89.62 99 ILE A O 1
ATOM 781 N N . THR A 1 100 ? -16.251 1.875 29.267 1.00 89.31 100 THR A N 1
ATOM 782 C CA . THR A 1 100 ? -16.325 3.025 28.349 1.00 89.31 100 THR A CA 1
ATOM 783 C C . THR A 1 100 ? -14.932 3.551 28.003 1.00 89.31 100 THR A C 1
ATOM 785 O O . THR A 1 100 ? -14.599 3.676 26.828 1.00 89.31 100 THR A O 1
ATOM 788 N N . GLU A 1 101 ? -14.077 3.771 29.004 1.00 91.19 101 GLU A N 1
ATOM 789 C CA . GLU A 1 101 ? -12.694 4.217 28.793 1.00 91.19 101 GLU A CA 1
ATOM 790 C C . GLU A 1 101 ? -11.903 3.224 27.925 1.00 91.19 101 GLU A C 1
ATOM 792 O O . GLU A 1 101 ? -11.156 3.604 27.017 1.00 91.19 101 GLU A O 1
ATOM 797 N N . ARG A 1 102 ? -12.095 1.921 28.154 1.00 90.56 102 ARG A N 1
ATOM 798 C CA . ARG A 1 102 ? -11.423 0.878 27.375 1.00 90.56 102 ARG A CA 1
ATOM 799 C C . ARG A 1 102 ? -11.925 0.817 25.930 1.00 90.56 102 ARG A C 1
ATOM 801 O O . ARG A 1 102 ? -11.112 0.674 25.019 1.00 90.56 102 ARG A O 1
ATOM 808 N N . LEU A 1 103 ? -13.226 1.000 25.706 1.00 91.19 103 LEU A N 1
ATOM 809 C CA . LEU A 1 103 ? -13.807 1.131 24.367 1.00 91.19 103 LEU A CA 1
ATOM 810 C C . LEU A 1 103 ? -13.257 2.352 23.624 1.00 91.19 103 LEU A C 1
ATOM 812 O O . LEU A 1 103 ? -12.913 2.240 22.448 1.00 91.19 103 LEU A O 1
ATOM 816 N N . GLU A 1 104 ? -13.104 3.495 24.295 1.00 92.12 104 GLU A N 1
ATOM 817 C CA . GLU A 1 104 ? -12.491 4.686 23.699 1.00 92.12 104 GLU A CA 1
ATOM 818 C C . GLU A 1 104 ? -11.032 4.444 23.294 1.00 92.12 104 GLU A C 1
ATOM 820 O O . GLU A 1 104 ? -10.602 4.851 22.211 1.00 92.12 104 GLU A O 1
ATOM 825 N N . ASN A 1 105 ? -10.262 3.750 24.134 1.00 90.62 105 ASN A N 1
ATOM 826 C CA . ASN A 1 105 ? -8.873 3.400 23.835 1.00 90.62 105 ASN A CA 1
ATOM 827 C C . ASN A 1 105 ? -8.765 2.417 22.659 1.00 90.62 105 ASN A C 1
ATOM 829 O O . ASN A 1 105 ? -7.915 2.593 21.774 1.00 90.62 105 ASN A O 1
ATOM 833 N N . ASN A 1 106 ? -9.664 1.436 22.587 1.00 89.19 106 ASN A N 1
ATOM 834 C CA . ASN A 1 106 ? -9.745 0.524 21.449 1.00 89.19 106 ASN A CA 1
ATOM 835 C C . ASN A 1 106 ? -10.147 1.264 20.168 1.00 89.19 106 ASN A C 1
ATOM 837 O O . ASN A 1 106 ? -9.523 1.062 19.127 1.00 89.19 106 ASN A O 1
ATOM 841 N N . ALA A 1 107 ? -11.111 2.185 20.238 1.00 88.12 107 ALA A N 1
ATOM 842 C CA . ALA A 1 107 ? -11.522 3.008 19.103 1.00 88.12 107 ALA A CA 1
ATOM 843 C C . ALA A 1 107 ? -10.373 3.885 18.578 1.00 88.12 107 ALA A C 1
ATOM 845 O O . ALA A 1 107 ? -10.147 3.947 17.367 1.00 88.12 107 ALA A O 1
ATOM 846 N N . LYS A 1 108 ? -9.591 4.512 19.469 1.00 88.81 108 LYS A N 1
ATOM 847 C CA . LYS A 1 108 ? -8.376 5.261 19.095 1.00 88.81 108 LYS A CA 1
ATOM 848 C C . LYS A 1 108 ? -7.361 4.364 18.385 1.00 88.81 108 LYS A C 1
ATOM 850 O O . LYS A 1 108 ? -6.827 4.747 17.344 1.00 88.81 108 LYS A O 1
ATOM 855 N N . SER A 1 109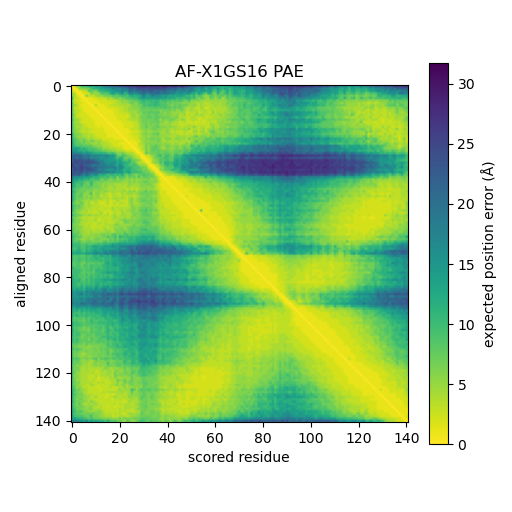 ? -7.137 3.160 18.909 1.00 86.88 109 SER A N 1
ATOM 856 C CA . SER A 1 109 ? -6.206 2.184 18.331 1.00 86.88 109 SER A CA 1
ATOM 857 C C . SER A 1 109 ? -6.659 1.715 16.944 1.00 86.88 109 SER A C 1
ATOM 859 O O . SER A 1 109 ? -5.867 1.708 16.002 1.00 86.88 109 SER A O 1
ATOM 861 N N . LEU A 1 110 ? -7.949 1.405 16.781 1.00 85.50 110 LEU A N 1
ATOM 862 C CA . LEU A 1 110 ? -8.540 1.029 15.494 1.00 85.50 110 LEU A CA 1
ATOM 863 C C . LEU A 1 110 ? -8.476 2.172 14.474 1.00 85.50 110 LEU A C 1
ATOM 865 O O . LEU A 1 110 ? -8.164 1.930 13.309 1.00 85.50 110 LEU A O 1
ATOM 869 N N . ASN A 1 111 ? -8.717 3.417 14.889 1.00 86.00 111 ASN A N 1
ATOM 870 C CA . ASN A 1 111 ? -8.589 4.578 14.006 1.00 86.00 111 ASN A CA 1
ATOM 871 C C . ASN A 1 111 ? -7.143 4.795 13.543 1.00 86.00 111 ASN A C 1
ATOM 873 O O . ASN A 1 111 ? -6.913 5.074 12.368 1.00 86.00 111 ASN A O 1
ATOM 877 N N . LEU A 1 112 ? -6.163 4.605 14.429 1.00 85.50 112 LEU A N 1
ATOM 878 C CA . LEU A 1 112 ? -4.747 4.682 14.068 1.00 85.50 112 LEU A CA 1
ATOM 879 C C . LEU A 1 112 ? -4.361 3.594 13.057 1.00 85.50 112 LEU A C 1
ATOM 881 O O . LEU A 1 112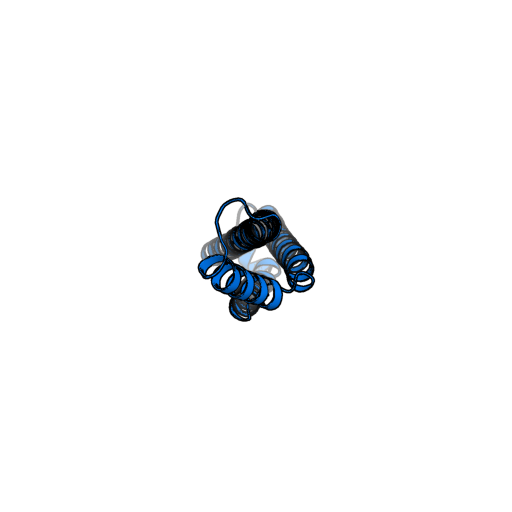 ? -3.650 3.863 12.088 1.00 85.50 112 LEU A O 1
ATOM 885 N N . VAL A 1 113 ? -4.860 2.373 13.257 1.00 83.94 113 VAL A N 1
ATOM 886 C CA . VAL A 1 113 ? -4.681 1.262 12.317 1.00 83.94 113 VAL A CA 1
ATOM 887 C C . VAL A 1 113 ? -5.290 1.583 10.951 1.00 83.94 113 VAL A C 1
ATOM 889 O O . VAL A 1 113 ? -4.631 1.374 9.933 1.00 83.94 113 VAL A O 1
ATOM 892 N N . LYS A 1 114 ? -6.522 2.106 10.919 1.00 83.69 114 LYS A N 1
ATOM 893 C CA . LYS A 1 114 ? -7.202 2.503 9.677 1.00 83.69 114 LYS A CA 1
ATOM 894 C C . LYS A 1 114 ? -6.416 3.574 8.927 1.00 83.69 114 LYS A C 1
ATOM 896 O O . LYS A 1 114 ? -6.080 3.351 7.774 1.00 83.69 114 LYS A O 1
ATOM 901 N N . GLY A 1 115 ? -5.997 4.646 9.601 1.00 85.19 115 GLY A N 1
ATOM 902 C CA . GLY A 1 115 ? -5.214 5.707 8.958 1.00 85.19 115 GLY A CA 1
ATOM 903 C C . GLY A 1 115 ? -3.886 5.212 8.369 1.00 85.19 115 GLY A C 1
ATOM 904 O O . GLY A 1 115 ? -3.480 5.636 7.291 1.00 85.19 115 GLY A O 1
ATOM 905 N N . ARG A 1 116 ? -3.214 4.257 9.027 1.00 83.31 116 ARG A N 1
ATOM 906 C CA . ARG A 1 116 ? -2.005 3.620 8.471 1.00 83.31 116 ARG A CA 1
ATOM 907 C C . ARG A 1 116 ? -2.304 2.729 7.262 1.00 83.31 116 ARG A C 1
ATOM 909 O O . ARG A 1 116 ? -1.475 2.642 6.357 1.00 83.31 116 ARG A O 1
ATOM 916 N N . ARG A 1 117 ? -3.459 2.058 7.243 1.00 81.56 117 ARG A N 1
ATOM 917 C CA . ARG A 1 117 ? -3.910 1.276 6.086 1.00 81.56 117 ARG A CA 1
ATOM 918 C C . ARG A 1 117 ? -4.201 2.191 4.901 1.00 81.56 117 ARG A C 1
ATOM 920 O O . ARG A 1 117 ? -3.650 1.947 3.836 1.00 81.56 117 ARG A O 1
ATOM 927 N N . ASP A 1 118 ? -4.956 3.264 5.115 1.00 85.06 118 ASP A N 1
ATOM 928 C CA . ASP A 1 118 ? -5.256 4.253 4.075 1.00 85.06 118 ASP A CA 1
ATOM 929 C C . ASP A 1 118 ? -3.954 4.824 3.495 1.00 85.06 118 ASP A C 1
ATOM 931 O O . ASP A 1 118 ? -3.779 4.893 2.280 1.00 85.06 118 ASP A O 1
ATOM 935 N N . LYS A 1 119 ? -2.964 5.100 4.358 1.00 85.81 119 LYS A N 1
ATOM 936 C CA . LYS A 1 119 ? -1.646 5.550 3.902 1.00 85.81 119 LYS A CA 1
ATOM 937 C C . LYS A 1 119 ? -0.901 4.512 3.058 1.00 85.81 119 LYS A C 1
ATOM 939 O O . LYS A 1 119 ? -0.173 4.874 2.138 1.00 85.81 119 LYS A O 1
ATOM 944 N N . THR A 1 120 ? -1.060 3.229 3.372 1.00 86.00 120 THR A N 1
ATOM 945 C CA . THR A 1 120 ? -0.475 2.140 2.575 1.00 86.00 12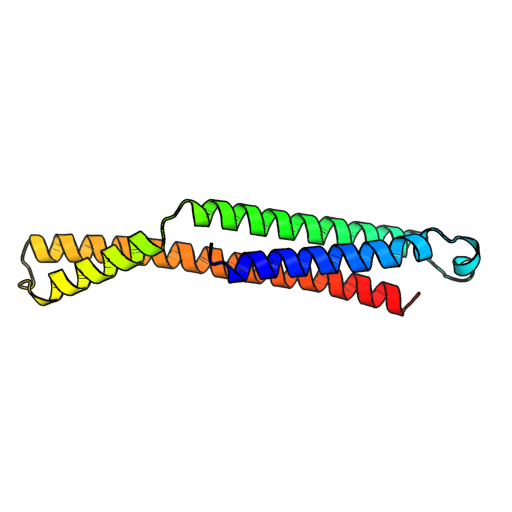0 THR A CA 1
ATOM 946 C C . THR A 1 120 ? -1.109 2.099 1.186 1.00 86.00 120 THR A C 1
ATOM 948 O O . THR A 1 120 ? -0.387 1.989 0.198 1.00 86.00 120 THR A O 1
ATOM 951 N N . ASP A 1 121 ? -2.433 2.247 1.101 1.00 83.81 121 ASP A N 1
ATOM 952 C CA . ASP A 1 121 ? -3.166 2.254 -0.168 1.00 83.81 121 ASP A CA 1
ATOM 953 C C . ASP A 1 121 ? -2.761 3.456 -1.047 1.00 83.81 121 ASP A C 1
ATOM 955 O O . ASP A 1 121 ? -2.518 3.287 -2.244 1.00 83.81 121 ASP A O 1
ATOM 959 N N . GLU A 1 122 ? -2.575 4.644 -0.455 1.00 87.62 122 GLU A N 1
ATOM 960 C CA . GLU A 1 122 ? -2.016 5.818 -1.148 1.00 87.62 122 GLU A CA 1
ATOM 961 C C . GLU A 1 122 ? -0.629 5.534 -1.746 1.00 87.62 122 GLU A C 1
ATOM 963 O O . GLU A 1 122 ? -0.392 5.787 -2.927 1.00 87.62 122 GLU A O 1
ATOM 968 N N . ILE A 1 123 ? 0.285 4.961 -0.956 1.00 88.06 123 ILE A N 1
ATOM 969 C CA . ILE A 1 123 ? 1.654 4.656 -1.402 1.00 88.06 123 ILE A CA 1
ATOM 970 C C . ILE A 1 123 ? 1.647 3.621 -2.536 1.00 88.06 123 ILE A C 1
ATOM 972 O O . ILE A 1 123 ? 2.420 3.728 -3.492 1.00 88.06 123 ILE A O 1
ATOM 976 N N . LEU A 1 124 ? 0.769 2.617 -2.462 1.00 86.00 124 LEU A N 1
ATOM 977 C CA . LEU A 1 124 ? 0.610 1.628 -3.530 1.00 86.00 124 LEU A CA 1
ATOM 978 C C . LEU A 1 124 ? 0.077 2.262 -4.823 1.00 86.00 124 LEU A C 1
ATOM 980 O O . LEU A 1 124 ? 0.515 1.877 -5.912 1.00 86.00 124 LEU A O 1
ATOM 984 N N . MET A 1 125 ? -0.820 3.247 -4.719 1.00 88.00 125 MET A N 1
ATOM 985 C CA . MET A 1 125 ? -1.295 4.024 -5.864 1.00 88.00 125 MET A CA 1
ATOM 986 C C . MET A 1 125 ? -0.156 4.837 -6.496 1.00 88.00 125 MET A C 1
ATOM 988 O O . MET A 1 125 ? 0.036 4.759 -7.711 1.00 88.00 125 MET A O 1
ATOM 992 N N . GLU A 1 126 ? 0.645 5.542 -5.691 1.00 88.00 126 GLU A N 1
ATOM 993 C CA . GLU A 1 126 ? 1.818 6.299 -6.161 1.00 88.00 126 GLU A CA 1
ATOM 994 C C . GLU A 1 126 ? 2.841 5.389 -6.864 1.00 88.00 126 GLU A C 1
ATOM 996 O O . GLU A 1 126 ? 3.329 5.709 -7.950 1.00 88.00 126 GLU A O 1
ATOM 1001 N N . ALA A 1 127 ? 3.112 4.201 -6.313 1.00 86.88 127 ALA A N 1
ATOM 1002 C CA . ALA A 1 127 ? 3.968 3.208 -6.962 1.00 86.88 127 ALA A CA 1
ATOM 1003 C C . ALA A 1 127 ? 3.376 2.734 -8.307 1.00 86.88 127 ALA A C 1
ATOM 1005 O O . ALA A 1 127 ? 4.104 2.509 -9.280 1.00 86.88 127 ALA A O 1
ATOM 1006 N N . GLY A 1 128 ? 2.047 2.618 -8.389 1.00 82.94 128 GLY A N 1
ATOM 1007 C CA . GLY A 1 128 ? 1.319 2.359 -9.629 1.00 82.94 128 GLY A CA 1
ATOM 1008 C C . GLY A 1 128 ? 1.559 3.428 -10.698 1.00 82.94 128 GLY A C 1
ATOM 1009 O O . GLY A 1 128 ? 1.799 3.070 -11.851 1.00 82.94 128 GLY A O 1
ATOM 1010 N N . MET A 1 129 ? 1.589 4.705 -10.311 1.00 88.31 129 MET A N 1
ATOM 1011 C CA . MET A 1 129 ? 1.870 5.818 -11.224 1.00 88.31 129 MET A CA 1
ATOM 1012 C C . MET A 1 129 ? 3.292 5.752 -11.792 1.00 88.31 129 MET A C 1
ATOM 1014 O O . MET A 1 129 ? 3.466 5.944 -12.991 1.00 88.31 129 MET A O 1
ATOM 1018 N N . CYS A 1 130 ? 4.301 5.387 -10.987 1.00 86.00 130 CYS A N 1
ATOM 1019 C CA . CYS A 1 130 ? 5.669 5.193 -11.494 1.00 86.00 130 CYS A CA 1
ATOM 1020 C C . CYS A 1 130 ? 5.716 4.157 -12.629 1.00 86.00 130 CYS A C 1
ATOM 1022 O O . CYS A 1 130 ? 6.428 4.334 -13.619 1.00 86.00 130 CYS A O 1
ATOM 1024 N N . ARG A 1 131 ? 4.940 3.073 -12.502 1.00 87.25 131 ARG A N 1
ATOM 1025 C CA . ARG A 1 131 ? 4.805 2.051 -13.548 1.00 87.25 131 ARG A CA 1
ATOM 1026 C C . ARG A 1 131 ? 4.130 2.592 -14.800 1.00 87.25 131 ARG A C 1
ATOM 1028 O O . ARG A 1 131 ? 4.583 2.269 -15.894 1.00 87.25 131 ARG A O 1
ATOM 1035 N N . ASP A 1 132 ? 3.065 3.368 -14.652 1.00 86.88 132 ASP A N 1
ATOM 1036 C CA . ASP A 1 132 ? 2.353 3.919 -15.802 1.00 86.88 132 ASP A CA 1
ATOM 1037 C C . ASP A 1 132 ? 3.232 4.930 -16.560 1.00 86.88 132 ASP A C 1
ATOM 1039 O O . ASP A 1 132 ? 3.331 4.826 -17.779 1.00 86.88 132 ASP A O 1
ATOM 1043 N N . SER A 1 133 ? 4.017 5.761 -15.865 1.00 86.44 133 SER A N 1
ATOM 1044 C CA . SER A 1 133 ? 5.018 6.630 -16.505 1.00 86.44 133 SER A CA 1
ATOM 1045 C C . SER A 1 133 ? 6.126 5.852 -17.228 1.00 86.44 133 SER A C 1
ATOM 1047 O O . SER A 1 133 ? 6.535 6.230 -18.321 1.00 86.44 133 SER A O 1
ATOM 1049 N N . MET A 1 134 ? 6.609 4.731 -16.672 1.00 83.44 134 MET A N 1
ATOM 1050 C CA . MET A 1 134 ? 7.543 3.855 -17.402 1.00 83.44 134 MET A CA 1
ATOM 1051 C C . MET A 1 134 ? 6.892 3.259 -18.657 1.00 83.44 134 MET A C 1
ATOM 1053 O O . MET A 1 134 ? 7.525 3.162 -19.707 1.00 83.44 134 MET A O 1
ATOM 1057 N N . ARG A 1 135 ? 5.617 2.875 -18.577 1.00 85.69 135 ARG A N 1
ATOM 1058 C CA . ARG A 1 135 ? 4.882 2.352 -19.730 1.00 85.69 135 ARG A CA 1
ATOM 1059 C C . ARG A 1 135 ? 4.705 3.408 -20.822 1.00 85.69 135 ARG A C 1
ATOM 1061 O O . ARG A 1 135 ? 4.821 3.055 -21.988 1.00 85.69 135 ARG A O 1
ATOM 1068 N N . GLU A 1 136 ? 4.432 4.658 -20.460 1.00 86.44 136 GLU A N 1
ATOM 1069 C CA . GLU A 1 136 ? 4.347 5.780 -21.406 1.00 86.44 136 GLU A CA 1
ATOM 1070 C C . GLU A 1 136 ? 5.666 5.965 -22.153 1.00 86.44 136 GLU A C 1
ATOM 1072 O O . GLU A 1 136 ? 5.668 5.915 -23.378 1.00 86.44 136 GLU A O 1
ATOM 1077 N N . ILE A 1 137 ? 6.793 6.014 -21.432 1.00 83.12 137 ILE A N 1
ATOM 1078 C CA . ILE A 1 137 ? 8.131 6.066 -22.043 1.00 83.12 137 ILE A CA 1
ATOM 1079 C C . ILE A 1 137 ? 8.316 4.918 -23.041 1.00 83.12 137 ILE A C 1
ATOM 1081 O O . ILE A 1 137 ? 8.790 5.131 -24.149 1.00 83.12 137 ILE A O 1
ATOM 1085 N N . ARG A 1 138 ? 7.912 3.694 -22.682 1.00 80.75 138 ARG A N 1
ATOM 1086 C CA . ARG A 1 138 ? 8.032 2.529 -23.572 1.00 80.75 138 ARG A CA 1
ATOM 1087 C C . ARG A 1 138 ? 7.183 2.634 -24.840 1.00 80.75 138 ARG A C 1
ATOM 1089 O O . ARG A 1 138 ? 7.528 2.003 -25.825 1.00 80.75 138 ARG A O 1
ATOM 1096 N N . LEU A 1 139 ? 6.051 3.332 -24.793 1.00 82.12 139 LEU A N 1
ATOM 1097 C CA . LEU A 1 139 ? 5.183 3.532 -25.957 1.00 82.12 139 LEU A CA 1
ATOM 1098 C C . LEU A 1 139 ? 5.672 4.673 -26.862 1.00 82.12 139 LEU A C 1
ATOM 1100 O O . LEU A 1 139 ? 5.256 4.734 -28.016 1.00 82.12 139 LEU A O 1
ATOM 1104 N N . GLU A 1 140 ? 6.508 5.571 -26.337 1.00 76.88 140 GLU A N 1
ATOM 1105 C CA . GLU A 1 140 ? 7.136 6.672 -27.079 1.00 76.88 140 GLU A CA 1
ATOM 1106 C C . GLU A 1 140 ? 8.463 6.278 -27.757 1.00 76.88 140 GLU A C 1
ATOM 1108 O O . GLU A 1 140 ? 8.892 6.972 -28.682 1.00 76.88 140 GLU A O 1
ATOM 1113 N N . LEU A 1 141 ? 9.104 5.198 -27.288 1.00 72.38 141 LEU A N 1
ATOM 1114 C CA . LEU A 1 141 ? 10.291 4.561 -27.880 1.00 72.38 141 LEU A CA 1
ATOM 1115 C C . LEU A 1 141 ? 9.896 3.597 -29.009 1.00 72.38 141 LEU A C 1
ATOM 1117 O O . LEU A 1 141 ? 10.548 3.662 -30.072 1.00 72.38 141 LEU A O 1
#

Solvent-accessible surface area (backbone atoms only — not comparable to full-atom values): 7697 Å² total; per-residue (Å²): 100,63,71,68,63,54,54,48,51,51,50,48,50,54,50,39,52,49,49,52,63,62,42,48,61,63,76,66,42,61,83,85,44,74,85,51,92,57,60,70,58,52,54,51,49,47,52,49,34,52,53,50,26,52,51,33,53,49,52,33,48,51,57,41,53,61,44,48,74,50,60,57,69,58,52,53,50,51,44,51,56,48,50,62,56,47,79,77,46,60,86,87,37,73,66,39,52,54,48,51,55,50,46,53,52,47,50,53,51,52,50,53,52,48,54,52,49,55,52,32,54,52,34,50,50,55,28,43,49,32,34,52,55,47,47,51,54,58,74,76,106

Organism: NCBI:txid412755

Secondary structure (DSSP, 8-state):
--HHHHHHHHHHHHHHHHHHHHHHHHHH-TTTSTT-TTHHHHHHHHHHHHHHHHHHHHHHHHHHHHHHTS-HHHHHHHHHHHHHHHHTSPTT-HHHHHHHHHHHHHHHHHHHHHHHHHHHHHHHHHHHHHHHHHHHHHHH-

pLDDT: mean 81.45, std 8.91, range [50.03, 92.12]

Radius of gyration: 23.92 Å; Cα contacts (8 Å, |Δi|>4): 92; chains: 1; bounding box: 48×24×72 Å

Mean predicted aligned error: 8.59 Å

Foldseek 3Di:
DPPVLVVLLVVLLVLLVVLLVVVVVVLVPCVVCVPPDPSVVLVVLSVVLSVLLVVLSVVLVVLVVVLVVPPLVVLVVLLVVLVVVLVPDDPPDPSNVVSVVSNVVSVVVVVVSVVSVVVSVVSSVVSNVSSVVSVVSVVVD

Sequence (141 aa):
FTAAGFEEGLKVFTRIKKEHTALRPMLENREELESMVNLDRIRQLTGSLYMQGLGLLTQALDISQNLGQTNISTLELETKELQEKLEGQEQGSALHSMITERLENNAKSLNLVKGRRDKTDEILMEAGMCRDSMREIRLEL

Nearest PDB structures (foldseek):
  7nsu-assembly1_D  TM=5.814E-01  e=7.267E-01  Escherichia coli
  6z6f-assembly1_C  TM=5.586E-01  e=4.438E-01  Saccharomyces cerevisiae S288C
  3g67-assembly1_A  TM=3.556E-01  e=3.371E+00  Thermotoga maritima
  3ja6-assembly1_I  TM=3.129E-01  e=8.559E+00  Escherichia coli
  6ch2-assembly2_E  TM=2.767E-01  e=9.041E+00  Salmonella enterica subsp. enterica serovar Typhimurium str. LT2